Protein AF-A0A2V5UEY1-F1 (afdb_monomer_lite)

Foldseek 3Di:
DCLVVLPLVVQLVVLVVQLVVCVVVVQDPVLVVLSVVLNVCSVVVVSVVNVVSVVVSVVSVQVRCVVVVPLQVNLVVVLLVVLVVLLVLLVVCLVPPDQVSQLVLLCLVVLVVNLVSLVVHDPVVCPPPLSVLSSVLSVVSSVLSNDPVPDGRDSVSSVVSNVSSVVSVVVVVPDDDDD

Sequence (179 aa):
IAVEAKDGQQVKNIGSDIIKLAKALGVSEKLLGRGSSINEFAENNEWDTLQEELEATQNEVKASMQSHADQDLVILVTLGGWIRGTQVVTSAIVQNYNEQSAKVLRQPALVHFMQSKINEISPELRNEPLVKDLSNELGKIEKLVSSPPGKTPDIEEVRKVNEAVGKMMQEIENKEAPK

Structure (mmCIF, N/CA/C/O backbone):
data_AF-A0A2V5UEY1-F1
#
_entry.id   AF-A0A2V5UEY1-F1
#
loop_
_atom_site.group_PDB
_atom_site.id
_atom_site.type_symbol
_atom_site.label_atom_id
_atom_site.label_alt_id
_atom_site.label_comp_id
_atom_site.label_asym_id
_atom_site.label_entity_id
_atom_site.label_seq_id
_atom_site.pdbx_PDB_ins_code
_atom_site.Cartn_x
_atom_site.Cartn_y
_atom_site.Cartn_z
_atom_site.occupancy
_atom_site.B_iso_or_equiv
_atom_site.auth_seq_id
_atom_site.auth_comp_id
_atom_site.auth_asym_id
_atom_site.auth_atom_id
_atom_site.pdbx_PDB_model_num
ATOM 1 N N . ILE A 1 1 ? -5.846 5.224 -10.261 1.00 78.19 1 ILE A N 1
ATOM 2 C CA . ILE A 1 1 ? -6.034 4.228 -11.352 1.00 78.19 1 ILE A CA 1
ATOM 3 C C . ILE A 1 1 ? -7.429 4.327 -11.941 1.00 78.19 1 ILE A C 1
ATOM 5 O O . ILE A 1 1 ? -7.518 4.738 -13.079 1.00 78.19 1 ILE A O 1
ATOM 9 N N . ALA A 1 2 ? -8.498 4.001 -11.202 1.00 84.50 2 ALA A N 1
ATOM 10 C CA . ALA A 1 2 ? -9.860 4.095 -11.743 1.00 84.50 2 ALA A CA 1
ATOM 11 C C . ALA A 1 2 ? -10.223 5.529 -12.180 1.00 84.50 2 ALA A C 1
ATOM 13 O O . ALA A 1 2 ? -10.771 5.709 -13.257 1.00 84.50 2 ALA A O 1
ATOM 14 N N . VAL A 1 3 ? -9.815 6.538 -11.399 1.00 86.31 3 VAL A N 1
ATOM 15 C CA . VAL A 1 3 ? -9.968 7.966 -11.744 1.00 86.31 3 VAL A CA 1
ATOM 16 C C . VAL A 1 3 ? -9.195 8.333 -13.015 1.00 86.31 3 VAL A C 1
ATOM 18 O O . VAL A 1 3 ? -9.787 8.822 -13.966 1.00 86.31 3 VAL A O 1
ATOM 21 N N . GLU A 1 4 ? -7.901 8.003 -13.077 1.00 86.00 4 GLU A N 1
ATOM 22 C CA . GLU A 1 4 ? -7.053 8.196 -14.273 1.00 86.00 4 GLU A CA 1
ATOM 23 C C . GLU A 1 4 ? -7.607 7.491 -15.522 1.00 86.00 4 GLU A C 1
ATOM 25 O O . GLU A 1 4 ? -7.551 8.015 -16.630 1.00 86.00 4 GLU A O 1
ATOM 30 N N . ALA A 1 5 ? -8.171 6.294 -15.340 1.00 87.81 5 ALA A N 1
ATOM 31 C CA . ALA A 1 5 ? -8.808 5.514 -16.396 1.00 87.81 5 ALA A CA 1
ATOM 32 C C . ALA A 1 5 ? -10.236 5.986 -16.719 1.00 87.81 5 ALA A C 1
ATOM 34 O O . ALA A 1 5 ? -10.844 5.458 -17.649 1.00 87.81 5 ALA A O 1
ATOM 35 N N . LYS A 1 6 ? -10.773 6.954 -15.961 1.00 89.06 6 LYS A N 1
ATOM 36 C CA . LYS A 1 6 ? -12.158 7.444 -16.040 1.00 89.06 6 LYS A CA 1
ATOM 37 C C . LYS A 1 6 ? -13.197 6.319 -15.964 1.00 89.06 6 LYS A C 1
ATOM 39 O O . LYS A 1 6 ? -14.235 6.351 -16.621 1.00 89.06 6 LYS A O 1
ATOM 44 N N . ASP A 1 7 ? -12.910 5.309 -15.147 1.00 91.25 7 ASP A N 1
ATOM 45 C CA . ASP A 1 7 ? -13.789 4.167 -14.907 1.00 91.25 7 ASP A CA 1
ATOM 46 C C . ASP A 1 7 ? -14.747 4.479 -13.750 1.00 91.25 7 ASP A C 1
ATOM 48 O O . ASP A 1 7 ? -14.466 4.204 -12.580 1.00 91.25 7 ASP A O 1
ATOM 52 N N . GLY A 1 8 ? -15.892 5.079 -14.085 1.00 88.81 8 GLY A N 1
ATOM 53 C CA . GLY A 1 8 ? -16.884 5.504 -13.097 1.00 88.81 8 GLY A CA 1
ATOM 54 C C . GLY A 1 8 ? -17.430 4.355 -12.244 1.00 88.81 8 GLY A C 1
ATOM 55 O O . GLY A 1 8 ? -17.646 4.534 -11.046 1.00 88.81 8 GLY A O 1
ATOM 56 N N . GLN A 1 9 ? -17.602 3.155 -12.809 1.00 88.81 9 GLN A N 1
ATOM 57 C CA . GLN A 1 9 ? -18.117 2.016 -12.045 1.00 88.81 9 GLN A CA 1
ATOM 58 C C . GLN A 1 9 ? -17.097 1.540 -11.008 1.00 88.81 9 GLN A C 1
ATOM 60 O O . GLN A 1 9 ? -17.462 1.290 -9.857 1.00 88.81 9 GLN A O 1
ATOM 65 N N . GLN A 1 10 ? -15.819 1.461 -11.383 1.00 89.81 10 GLN A N 1
ATOM 66 C CA . GLN A 1 10 ? -14.767 1.106 -10.434 1.00 89.81 10 GLN A CA 1
ATOM 67 C C . GLN A 1 10 ? -14.573 2.175 -9.361 1.00 89.81 10 GLN A C 1
ATOM 69 O O . GLN A 1 10 ? -14.351 1.825 -8.203 1.00 89.81 10 GLN A O 1
ATOM 74 N N . VAL A 1 11 ? -14.711 3.461 -9.698 1.00 89.19 11 VAL A N 1
ATOM 75 C CA . VAL A 1 11 ? -14.666 4.527 -8.689 1.00 89.19 11 VAL A CA 1
ATOM 76 C C . VAL A 1 11 ? -15.806 4.385 -7.678 1.00 89.19 11 VAL A C 1
ATOM 78 O O . VAL A 1 11 ? -15.546 4.460 -6.480 1.00 89.19 11 VAL A O 1
ATOM 81 N N . LYS A 1 12 ? -17.035 4.082 -8.115 1.00 86.12 12 LYS A N 1
ATOM 82 C CA . LYS A 1 12 ? -18.167 3.851 -7.196 1.00 86.12 12 LYS A CA 1
ATOM 83 C C . LYS A 1 12 ? -17.970 2.652 -6.274 1.00 86.12 12 LYS A C 1
ATOM 85 O O . LYS A 1 12 ? -18.327 2.696 -5.091 1.00 86.12 12 LYS A O 1
ATOM 90 N N . ASN A 1 13 ? -17.408 1.571 -6.814 1.00 88.31 13 ASN A N 1
ATOM 91 C CA . ASN A 1 13 ? -17.074 0.386 -6.028 1.00 88.31 13 ASN A CA 1
ATOM 92 C C . ASN A 1 13 ? -16.072 0.762 -4.919 1.00 88.31 13 ASN A C 1
ATOM 94 O O . ASN A 1 13 ? -16.309 0.465 -3.750 1.00 88.31 13 ASN A O 1
ATOM 98 N N . ILE A 1 14 ? -15.025 1.521 -5.269 1.00 85.81 14 ILE A N 1
ATOM 99 C CA . ILE A 1 14 ? -14.020 2.022 -4.320 1.00 85.81 14 ILE A CA 1
ATOM 100 C C . ILE A 1 14 ? -14.640 2.981 -3.294 1.00 85.81 14 ILE A C 1
ATOM 102 O O . ILE A 1 14 ? -14.372 2.838 -2.105 1.00 85.81 14 ILE A O 1
ATOM 106 N N . GLY A 1 15 ? -15.489 3.925 -3.713 1.00 84.31 15 GLY A N 1
ATOM 107 C CA . GLY A 1 15 ? -16.179 4.850 -2.806 1.00 84.31 15 GLY A CA 1
ATOM 108 C C . GLY A 1 15 ? -17.020 4.112 -1.761 1.00 84.31 15 GLY A C 1
ATOM 109 O O . GLY A 1 15 ? -16.977 4.424 -0.569 1.00 84.31 15 GLY A O 1
ATOM 110 N N . SER A 1 16 ? -17.705 3.047 -2.180 1.00 85.62 16 SER A N 1
ATOM 111 C CA . SER A 1 16 ? -18.459 2.173 -1.276 1.00 85.62 16 SER A CA 1
ATOM 112 C C . SER A 1 16 ? -17.560 1.434 -0.280 1.00 85.62 16 SER A C 1
ATOM 114 O O . SER A 1 16 ? -17.922 1.292 0.890 1.00 85.62 16 SER A O 1
ATOM 116 N N . ASP A 1 17 ? -16.386 0.977 -0.712 1.00 85.94 17 ASP A N 1
ATOM 117 C CA . ASP A 1 17 ? -15.429 0.303 0.167 1.00 85.94 17 ASP A CA 1
ATOM 118 C C . ASP A 1 17 ? -14.760 1.274 1.148 1.00 85.94 17 ASP A C 1
ATOM 120 O O . ASP A 1 17 ? -14.610 0.930 2.321 1.00 85.94 17 ASP A O 1
ATOM 124 N N . ILE A 1 18 ? -14.473 2.515 0.734 1.00 82.31 18 ILE A N 1
ATOM 125 C CA . ILE A 1 18 ? -14.019 3.592 1.630 1.00 82.31 18 ILE A CA 1
ATOM 126 C C . ILE A 1 18 ? -15.030 3.795 2.762 1.00 82.31 18 ILE A C 1
ATOM 128 O O . ILE A 1 18 ? -14.638 3.831 3.926 1.00 82.31 18 ILE A O 1
ATOM 132 N N . ILE A 1 19 ? -16.331 3.858 2.454 1.00 81.44 19 ILE A N 1
ATOM 133 C CA . ILE A 1 19 ? -17.389 4.001 3.468 1.00 81.44 19 ILE A CA 1
ATOM 134 C C . ILE A 1 19 ? -17.394 2.815 4.442 1.00 81.44 19 ILE A C 1
ATOM 136 O O . ILE A 1 19 ? -17.511 3.014 5.653 1.00 81.44 19 ILE A O 1
ATOM 140 N N . LYS A 1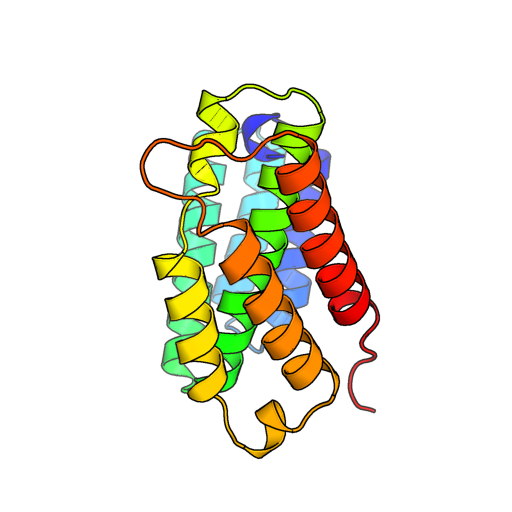 20 ? -17.285 1.576 3.944 1.00 83.50 20 LYS A N 1
ATOM 141 C CA . LYS A 1 20 ? -17.263 0.375 4.799 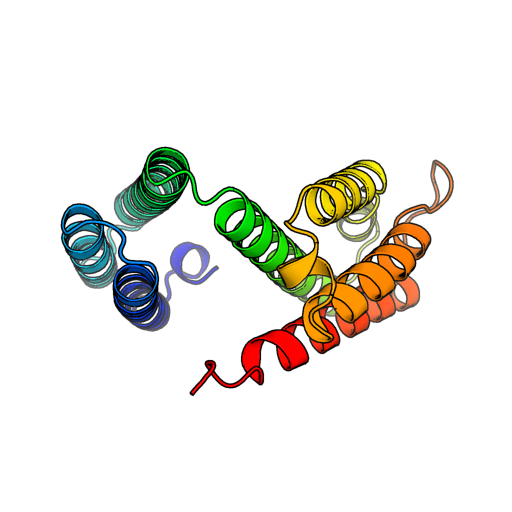1.00 83.50 20 LYS A CA 1
ATOM 142 C C . LYS A 1 20 ? -16.049 0.370 5.728 1.00 83.50 20 LYS A C 1
ATOM 144 O O . LYS A 1 20 ? -16.205 0.140 6.926 1.00 83.50 20 LYS A O 1
ATOM 149 N N . LEU A 1 21 ? -14.864 0.651 5.188 1.00 81.56 21 LEU A N 1
ATOM 150 C CA . LEU A 1 21 ? -13.613 0.679 5.946 1.00 81.56 21 LEU A CA 1
ATOM 151 C C . LEU A 1 21 ? -13.597 1.829 6.957 1.00 81.56 21 LEU A C 1
ATOM 153 O O . LEU A 1 21 ? -13.217 1.620 8.104 1.00 81.56 21 LEU A O 1
ATOM 157 N N . ALA A 1 22 ? -14.088 3.012 6.580 1.00 77.56 22 ALA A N 1
ATOM 158 C CA . ALA A 1 22 ? -14.217 4.150 7.485 1.00 77.56 22 ALA A CA 1
ATOM 159 C C . ALA A 1 22 ? -15.083 3.809 8.711 1.00 77.56 22 ALA A C 1
ATOM 161 O O . ALA A 1 22 ? -14.700 4.092 9.845 1.00 77.56 22 ALA A O 1
ATOM 162 N N . LYS A 1 23 ? -16.214 3.120 8.505 1.00 77.94 23 LYS A N 1
ATOM 163 C CA . LYS A 1 23 ? -17.060 2.645 9.613 1.00 77.94 23 LYS A CA 1
ATOM 164 C C . LYS A 1 23 ? -16.333 1.644 10.508 1.00 77.94 23 LYS A C 1
ATOM 166 O O . LYS A 1 23 ? -16.422 1.757 11.726 1.00 77.94 23 LYS A O 1
ATOM 171 N N . ALA A 1 24 ? -15.618 0.686 9.918 1.00 78.12 24 ALA A N 1
ATOM 172 C CA . ALA A 1 24 ? -14.878 -0.330 10.667 1.00 78.12 24 ALA A CA 1
ATOM 173 C C . ALA A 1 24 ? -13.744 0.269 11.516 1.00 78.12 24 ALA A C 1
ATOM 175 O O . ALA A 1 24 ? -13.480 -0.209 12.613 1.00 78.12 24 ALA A O 1
ATOM 176 N N . LEU A 1 25 ? -13.111 1.339 11.029 1.00 72.31 25 LEU A N 1
ATOM 177 C CA . LEU A 1 25 ? -12.052 2.067 11.731 1.00 72.31 25 LEU A CA 1
ATOM 178 C C . LEU A 1 25 ? -12.587 3.098 12.742 1.00 72.31 25 LEU A C 1
ATOM 180 O O . LEU A 1 25 ? -11.799 3.805 13.361 1.00 72.31 25 LEU A O 1
ATOM 184 N N . GLY A 1 26 ? -13.911 3.220 12.895 1.00 71.56 26 GLY A N 1
ATOM 185 C CA . GLY A 1 26 ? -14.532 4.171 13.821 1.00 71.56 26 GLY A CA 1
ATOM 186 C C . GLY A 1 26 ? -14.295 5.644 13.469 1.00 71.56 26 GLY A C 1
ATOM 187 O O . GLY A 1 26 ? -14.466 6.511 14.323 1.00 71.56 26 GLY A O 1
ATOM 188 N N . VAL A 1 27 ? -13.893 5.950 12.232 1.00 69.69 27 VAL A N 1
ATOM 189 C CA . VAL A 1 27 ? -13.595 7.323 11.806 1.00 69.69 27 VAL A CA 1
ATOM 190 C C . VAL A 1 27 ? -14.880 8.084 11.419 1.00 69.69 27 VAL A C 1
ATOM 192 O O . VAL A 1 27 ? -15.861 7.501 10.964 1.00 69.69 27 VAL A O 1
ATOM 195 N N . SER A 1 28 ? -14.880 9.399 11.682 1.00 67.31 28 SER A N 1
ATOM 196 C CA . SER A 1 28 ? -16.067 10.266 11.877 1.00 67.31 28 SER A CA 1
ATOM 197 C C . SER A 1 28 ? -17.134 10.299 10.759 1.00 67.31 28 SER A C 1
ATOM 199 O O . SER A 1 28 ? -16.847 10.024 9.597 1.00 67.31 28 SER A O 1
ATOM 201 N N . GLU A 1 29 ? -18.355 10.774 11.077 1.00 68.06 29 GLU A N 1
ATOM 202 C CA . GLU A 1 29 ? -19.441 11.037 10.100 1.00 68.06 29 GLU A CA 1
ATOM 203 C C . GLU A 1 29 ? -19.002 11.887 8.899 1.00 68.06 29 GLU A C 1
ATOM 205 O O . GLU A 1 29 ? -19.519 11.709 7.795 1.00 68.06 29 GLU A O 1
ATOM 210 N N . LYS A 1 30 ? -18.014 12.776 9.080 1.00 67.44 30 LYS A N 1
ATOM 211 C CA . LYS A 1 30 ? -17.473 13.592 7.987 1.00 67.44 30 LYS A CA 1
ATOM 212 C C . LYS A 1 30 ? -16.932 12.730 6.845 1.00 67.44 30 LYS A C 1
ATOM 214 O O . LYS A 1 30 ? -17.099 13.105 5.692 1.00 67.44 30 LYS A O 1
ATOM 219 N N . LEU A 1 31 ? -16.360 11.560 7.135 1.00 71.06 31 LEU A N 1
ATOM 220 C CA . LEU A 1 31 ? -15.856 10.632 6.114 1.00 71.06 31 LEU A CA 1
ATOM 221 C C . LEU A 1 31 ? -16.973 9.912 5.349 1.00 71.06 31 LEU A C 1
ATOM 223 O O . LEU A 1 31 ? -16.797 9.591 4.175 1.00 71.06 31 LEU A O 1
ATOM 227 N N . LEU A 1 32 ? -18.139 9.712 5.971 1.00 70.94 32 LEU A N 1
ATOM 228 C CA . LEU A 1 32 ? -19.309 9.129 5.304 1.00 70.94 32 LEU A CA 1
ATOM 229 C C . LEU A 1 32 ? -19.882 10.074 4.239 1.00 70.94 32 LEU A C 1
ATOM 231 O O . LEU A 1 32 ? -20.272 9.621 3.160 1.00 70.94 32 LEU A O 1
ATOM 235 N N . GLY A 1 33 ? -19.893 11.381 4.526 1.00 76.50 33 GLY A N 1
ATOM 236 C CA . GLY A 1 33 ? -20.299 12.411 3.567 1.00 76.50 33 GLY A CA 1
ATOM 237 C C . GLY A 1 33 ? -19.387 12.442 2.339 1.00 76.50 33 GLY A C 1
ATOM 238 O O . GLY A 1 33 ? -19.872 12.378 1.213 1.00 76.50 33 GLY A O 1
ATOM 239 N N . ARG A 1 34 ? -18.067 12.412 2.556 1.00 78.81 34 ARG A N 1
ATOM 240 C CA . ARG A 1 34 ? -17.063 12.425 1.476 1.00 78.81 34 ARG A CA 1
ATOM 241 C C . ARG A 1 34 ? -17.148 11.212 0.548 1.00 78.81 34 ARG A C 1
ATOM 243 O O . ARG A 1 34 ? -17.098 11.354 -0.669 1.00 78.81 34 ARG A O 1
ATOM 250 N N . GLY A 1 35 ? -17.364 10.017 1.107 1.00 79.25 35 GLY A N 1
ATOM 251 C CA . GLY A 1 35 ? -17.581 8.799 0.315 1.00 79.25 35 GLY A CA 1
ATOM 252 C C . GLY A 1 35 ? -18.788 8.888 -0.627 1.00 79.25 35 GLY A C 1
ATOM 253 O O . GLY A 1 35 ? -18.762 8.329 -1.721 1.00 79.25 35 GLY A O 1
ATOM 254 N N . SER A 1 36 ? -19.828 9.625 -0.226 1.00 79.75 36 SER A N 1
ATOM 255 C CA . SER A 1 36 ? -21.007 9.866 -1.067 1.00 79.75 36 SER A CA 1
ATOM 256 C C . SER A 1 36 ? -20.691 10.846 -2.201 1.00 79.75 36 SER A C 1
ATOM 258 O O . SER A 1 36 ? -21.054 10.580 -3.345 1.00 79.75 36 SER A O 1
ATOM 260 N N . SER A 1 37 ? -19.936 11.911 -1.914 1.00 86.25 37 SER A N 1
ATOM 261 C CA . SER A 1 37 ? -19.483 12.882 -2.919 1.00 86.25 37 SER A CA 1
ATOM 262 C C . SER A 1 37 ? -18.561 12.261 -3.975 1.00 86.25 37 SER A C 1
ATOM 264 O O . SER A 1 37 ? -18.693 12.571 -5.152 1.00 86.25 37 SER A O 1
ATOM 266 N N . ILE A 1 38 ? -17.702 11.302 -3.605 1.00 87.56 38 ILE A N 1
ATOM 267 C CA . ILE A 1 38 ? -16.885 10.545 -4.576 1.00 87.56 38 ILE A CA 1
ATOM 268 C C . ILE A 1 38 ? -17.766 9.817 -5.605 1.00 87.56 38 ILE A C 1
ATOM 270 O O . ILE A 1 38 ? -17.456 9.820 -6.798 1.00 87.56 38 ILE A O 1
ATOM 274 N N . ASN A 1 39 ? -18.863 9.197 -5.159 1.00 85.38 39 ASN A N 1
ATOM 275 C CA . ASN A 1 39 ? -19.784 8.499 -6.056 1.00 85.38 39 ASN A CA 1
ATOM 276 C C . ASN A 1 39 ? -20.526 9.478 -6.975 1.00 85.38 39 ASN A C 1
ATOM 278 O O . ASN A 1 39 ? -20.670 9.192 -8.161 1.00 85.38 39 ASN A O 1
ATOM 282 N N . GLU A 1 40 ? -20.961 10.620 -6.443 1.00 88.94 40 GLU A N 1
ATOM 283 C CA . GLU A 1 40 ? -21.653 11.674 -7.194 1.00 88.94 40 GLU A CA 1
ATOM 284 C C . GLU A 1 40 ? -20.751 12.285 -8.277 1.00 88.94 40 GLU A C 1
ATOM 286 O O . GLU A 1 40 ? -21.124 12.326 -9.450 1.00 88.94 40 GLU A O 1
ATOM 291 N N . PHE A 1 41 ? -19.513 12.651 -7.935 1.00 91.56 41 PHE A N 1
ATOM 292 C CA . PHE A 1 41 ? -18.560 13.180 -8.914 1.00 91.56 41 PHE A CA 1
ATOM 293 C C . PHE A 1 41 ? -18.212 12.147 -9.998 1.00 91.56 41 PHE A C 1
ATOM 295 O O . PHE A 1 41 ? -18.044 12.503 -11.167 1.00 91.56 41 PHE A O 1
ATOM 302 N N . ALA A 1 42 ? -18.169 10.853 -9.653 1.00 89.38 42 ALA A N 1
ATOM 303 C CA . ALA A 1 42 ? -18.004 9.781 -10.637 1.00 89.38 42 ALA A CA 1
ATOM 304 C C . ALA A 1 42 ? -19.209 9.660 -11.587 1.00 89.38 42 ALA A C 1
ATOM 306 O O . ALA A 1 42 ? -19.026 9.354 -12.764 1.00 89.38 42 ALA A O 1
ATOM 307 N N . GLU A 1 43 ? -20.434 9.885 -11.097 1.00 89.00 43 GLU A N 1
ATOM 308 C CA . GLU A 1 43 ? -21.662 9.886 -11.910 1.00 89.00 43 GLU A CA 1
ATOM 309 C C . GLU A 1 43 ? -21.691 11.033 -12.910 1.00 89.00 43 GLU A C 1
ATOM 311 O O . GLU A 1 43 ? -22.083 10.844 -14.064 1.00 89.00 43 GLU A O 1
ATOM 316 N N . ASN A 1 44 ? -21.218 12.197 -12.478 1.00 92.75 44 ASN A N 1
ATOM 317 C CA . ASN A 1 44 ? -21.240 13.418 -13.270 1.00 92.75 44 ASN A CA 1
ATOM 318 C C . ASN A 1 44 ? -20.010 13.584 -14.178 1.00 92.75 44 ASN A C 1
ATOM 320 O O . ASN A 1 44 ? -19.960 14.526 -14.965 1.00 92.75 44 ASN A O 1
ATOM 324 N N . ASN A 1 45 ? -19.046 12.654 -14.138 1.00 90.94 45 ASN A N 1
ATOM 325 C CA . ASN A 1 45 ? -17.758 12.745 -14.842 1.00 90.94 45 ASN A CA 1
ATOM 326 C C . ASN A 1 45 ? -16.901 13.956 -14.408 1.00 90.94 45 ASN A C 1
ATOM 328 O O . ASN A 1 45 ? -16.126 14.494 -15.203 1.00 90.94 45 ASN A O 1
ATOM 332 N N . GLU A 1 46 ? -17.022 14.377 -13.149 1.00 92.94 46 GLU A N 1
ATOM 333 C CA . GLU A 1 46 ? -16.311 15.517 -12.554 1.00 92.94 46 GLU A CA 1
ATOM 334 C C . GLU A 1 46 ? -14.939 15.078 -12.017 1.00 92.94 46 GLU A C 1
ATOM 336 O O . GLU A 1 46 ? -14.679 15.078 -10.817 1.00 92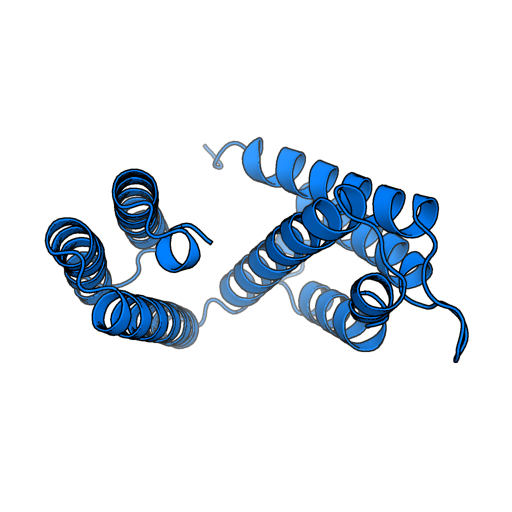.94 46 GLU A O 1
ATOM 341 N N . TRP A 1 47 ? -14.056 14.637 -12.918 1.00 91.62 47 TRP A N 1
ATOM 342 C CA . TRP A 1 47 ? -12.817 13.929 -12.559 1.00 91.62 47 TRP A CA 1
ATOM 343 C C . TRP A 1 47 ? -11.820 14.751 -11.735 1.00 91.62 47 TRP A C 1
ATOM 345 O O . TRP A 1 47 ? -11.221 14.204 -10.811 1.00 91.62 47 TRP A O 1
ATOM 355 N N . ASP A 1 48 ? -11.664 16.040 -12.041 1.00 91.88 48 ASP A N 1
ATOM 356 C CA . ASP A 1 48 ? -10.733 16.915 -11.317 1.00 91.88 48 ASP A CA 1
ATOM 357 C C . ASP A 1 48 ? -11.212 17.116 -9.868 1.00 91.88 48 ASP A C 1
ATOM 359 O O . ASP A 1 48 ? -10.463 16.907 -8.916 1.00 91.88 48 ASP A O 1
ATOM 363 N N . THR A 1 49 ? -12.504 17.403 -9.689 1.00 91.94 49 THR A N 1
ATOM 364 C CA . THR A 1 49 ? -13.143 17.537 -8.371 1.00 91.94 49 THR A CA 1
ATOM 365 C C . THR A 1 49 ? -13.123 16.224 -7.592 1.00 91.94 49 THR A C 1
ATOM 367 O O . THR A 1 49 ? -12.896 16.208 -6.385 1.00 91.94 49 THR A O 1
ATOM 370 N N . LEU A 1 50 ? -13.304 15.097 -8.279 1.00 90.62 50 LEU A N 1
ATOM 371 C CA . LEU A 1 50 ? -13.205 13.772 -7.679 1.00 90.62 50 LEU A CA 1
ATOM 372 C C . LEU A 1 50 ? -11.802 13.514 -7.121 1.00 90.62 50 LEU A C 1
ATOM 374 O O . LEU A 1 50 ? -11.666 12.989 -6.015 1.00 90.62 50 LEU A O 1
ATOM 378 N N . GLN A 1 51 ? -10.760 13.895 -7.862 1.00 87.88 51 GLN A N 1
ATOM 379 C CA . GLN A 1 51 ? -9.384 13.776 -7.393 1.00 87.88 51 GLN A CA 1
ATOM 380 C C . GLN A 1 51 ? -9.145 14.620 -6.133 1.00 87.88 51 GLN A C 1
ATOM 382 O O . GLN A 1 51 ? -8.615 14.095 -5.152 1.00 87.88 51 GLN A O 1
ATOM 387 N N . GLU A 1 52 ? -9.592 15.877 -6.124 1.00 90.94 52 GLU A N 1
ATOM 388 C CA . GLU A 1 52 ? -9.514 16.744 -4.940 1.00 90.94 52 GLU A CA 1
ATOM 389 C C . GLU A 1 52 ? -10.251 16.132 -3.736 1.00 90.94 52 GLU A C 1
ATOM 391 O O . GLU A 1 52 ? -9.737 16.130 -2.613 1.00 90.94 52 GLU A O 1
ATOM 396 N N . GLU A 1 53 ? -11.428 15.542 -3.959 1.00 90.44 53 GLU A N 1
ATOM 397 C CA . GLU A 1 53 ? -12.222 14.919 -2.898 1.00 90.44 53 GLU A CA 1
ATOM 398 C C . GLU A 1 53 ? -11.556 13.655 -2.330 1.00 90.44 53 GLU A C 1
ATOM 400 O O . GLU A 1 53 ? -11.617 13.403 -1.121 1.00 90.44 53 GLU A O 1
ATOM 405 N N . LEU A 1 54 ? -10.860 12.871 -3.161 1.00 88.62 54 LEU A N 1
ATOM 406 C CA . LEU A 1 54 ? -10.059 11.732 -2.701 1.00 88.62 54 LEU A CA 1
ATOM 407 C C . LEU A 1 54 ? -8.869 12.175 -1.845 1.00 88.62 54 LEU A C 1
ATOM 409 O O . LEU A 1 54 ? -8.613 11.570 -0.800 1.00 88.62 54 LEU A O 1
ATOM 413 N N . GLU A 1 55 ? -8.164 13.233 -2.244 1.00 88.25 55 GLU A N 1
ATOM 414 C CA . GLU A 1 55 ? -7.064 13.799 -1.455 1.00 88.25 55 GLU A CA 1
ATOM 415 C C . GLU A 1 55 ? -7.570 14.345 -0.113 1.00 88.25 55 GLU A C 1
ATOM 417 O O . GLU A 1 55 ? -6.988 14.076 0.945 1.00 88.25 55 GLU A O 1
ATOM 422 N N . ALA A 1 56 ? -8.700 15.056 -0.124 1.00 88.62 56 ALA A N 1
ATOM 423 C CA . ALA A 1 56 ? -9.345 15.546 1.087 1.00 88.62 56 ALA A CA 1
ATOM 424 C C . ALA A 1 56 ? -9.788 14.393 2.005 1.00 88.62 56 ALA A C 1
ATOM 426 O O . ALA A 1 56 ? -9.578 14.451 3.220 1.00 88.62 56 ALA A O 1
ATOM 427 N N . THR A 1 57 ? -10.330 13.317 1.431 1.00 85.81 57 THR A N 1
ATOM 428 C CA . THR A 1 57 ? -10.691 12.090 2.154 1.00 85.81 57 THR A CA 1
ATOM 429 C C . THR A 1 57 ? -9.467 11.453 2.808 1.00 85.81 57 THR A C 1
ATOM 431 O O . THR A 1 57 ? -9.500 11.145 3.999 1.00 85.81 57 THR A O 1
ATOM 434 N N . GLN A 1 58 ? -8.360 11.302 2.075 1.00 83.56 58 GLN A N 1
ATOM 435 C CA . GLN A 1 58 ? -7.113 10.749 2.610 1.00 83.56 58 GLN A CA 1
ATOM 436 C C . GLN A 1 58 ? -6.587 11.573 3.795 1.00 83.56 58 GLN A C 1
ATOM 438 O O . GLN A 1 58 ? -6.188 11.010 4.820 1.00 83.56 58 GLN A O 1
ATOM 443 N N . ASN A 1 59 ? -6.597 12.901 3.668 1.00 84.69 59 ASN A N 1
ATOM 444 C CA . ASN A 1 59 ? -6.142 13.805 4.720 1.00 84.69 59 ASN A CA 1
ATOM 445 C C . ASN A 1 59 ? -7.028 13.726 5.971 1.00 84.69 59 ASN A C 1
ATOM 447 O O . ASN A 1 59 ? -6.499 13.686 7.083 1.00 84.69 59 ASN A O 1
ATOM 451 N N . GLU A 1 60 ? -8.350 13.637 5.805 1.00 83.62 60 GLU A N 1
ATOM 452 C CA . GLU A 1 60 ? -9.294 13.484 6.917 1.00 83.62 60 GLU A CA 1
ATOM 453 C C . GLU A 1 60 ? -9.102 12.142 7.640 1.00 83.62 60 GLU A C 1
ATOM 455 O O . GLU A 1 60 ? -9.050 12.123 8.870 1.00 83.62 60 GLU A O 1
ATOM 460 N N . VAL A 1 61 ? -8.920 11.030 6.909 1.00 80.00 61 VAL A N 1
ATOM 461 C CA . VAL A 1 61 ? -8.602 9.722 7.517 1.00 80.00 61 VAL A CA 1
ATOM 462 C C . VAL A 1 61 ? -7.331 9.832 8.355 1.00 80.00 61 VAL A C 1
ATOM 464 O O . VAL A 1 61 ? -7.335 9.471 9.531 1.00 80.00 61 VAL A O 1
ATOM 467 N N . LYS A 1 62 ? -6.254 10.386 7.786 1.00 78.62 62 LYS A N 1
ATOM 468 C CA . LYS A 1 62 ? -4.972 10.535 8.485 1.00 78.62 62 LYS A CA 1
ATOM 469 C C . LYS A 1 62 ? -5.105 11.387 9.750 1.00 78.62 62 LYS A C 1
ATOM 471 O O . LYS A 1 62 ? -4.606 10.988 10.801 1.00 78.62 62 LYS A O 1
ATOM 476 N N . ALA A 1 63 ? -5.782 12.531 9.662 1.00 80.56 63 ALA A N 1
ATOM 477 C CA . ALA A 1 63 ? -6.004 13.419 10.800 1.00 80.56 63 ALA A CA 1
ATOM 478 C C . ALA A 1 63 ? -6.858 12.745 11.884 1.00 80.56 63 ALA A C 1
ATOM 480 O O . ALA A 1 63 ? -6.523 12.811 13.068 1.00 80.56 63 ALA A O 1
ATOM 481 N N . SER A 1 64 ? -7.921 12.041 11.481 1.00 78.12 64 SER A N 1
ATOM 482 C CA . SER A 1 64 ? -8.791 11.315 12.401 1.00 78.12 64 SER A CA 1
ATOM 483 C C . SER A 1 64 ? -8.009 10.236 13.147 1.00 78.12 64 SER A C 1
ATOM 485 O O . SER A 1 64 ? -8.007 10.241 14.376 1.00 78.12 64 SER A O 1
ATOM 487 N N . MET A 1 65 ? -7.246 9.395 12.448 1.00 75.38 65 MET A N 1
ATOM 488 C CA . MET A 1 65 ? -6.435 8.354 13.086 1.00 75.38 65 MET A CA 1
ATOM 489 C C . MET A 1 65 ? -5.388 8.927 14.052 1.00 75.38 65 MET A C 1
ATOM 491 O O . MET A 1 65 ? -5.230 8.421 15.159 1.00 75.38 65 MET A O 1
ATOM 495 N N . GLN A 1 66 ? -4.715 10.022 13.676 1.00 75.19 66 GLN A N 1
ATOM 496 C CA . GLN A 1 66 ? -3.758 10.702 14.557 1.00 75.19 66 GLN A CA 1
ATOM 497 C C . GLN A 1 66 ? -4.427 11.271 15.816 1.00 75.19 66 GLN A C 1
ATOM 499 O O . GLN A 1 66 ? -3.862 11.180 16.903 1.00 75.19 66 GLN A O 1
ATOM 504 N N . SER A 1 67 ? -5.634 11.830 15.688 1.00 73.19 67 SER A N 1
ATOM 505 C CA . SER A 1 67 ? -6.381 12.393 16.821 1.00 73.19 67 SER A CA 1
ATOM 506 C C . SER A 1 67 ? -6.895 11.338 17.808 1.00 73.19 67 SER A C 1
ATOM 508 O O . SER A 1 67 ? -7.017 11.634 18.993 1.00 73.19 67 SER A O 1
ATOM 510 N N . HIS A 1 68 ? -7.140 10.107 17.343 1.00 66.12 68 HIS A N 1
ATOM 511 C CA . HIS A 1 68 ? -7.548 8.980 18.191 1.00 66.12 68 HIS A CA 1
ATOM 512 C C . HIS A 1 68 ? -6.362 8.302 18.900 1.00 66.12 68 HIS A C 1
ATOM 514 O O . HIS A 1 68 ? -6.573 7.375 19.676 1.00 66.12 68 HIS A O 1
ATOM 520 N N . ALA A 1 69 ? -5.131 8.778 18.667 1.00 61.97 69 ALA A N 1
ATOM 521 C CA . ALA A 1 69 ? -3.894 8.305 19.292 1.00 61.97 69 ALA A CA 1
ATOM 522 C C . ALA A 1 69 ? -3.583 6.805 19.106 1.00 61.97 69 ALA A C 1
ATOM 524 O O . ALA A 1 69 ? -2.723 6.270 19.806 1.00 61.97 69 ALA A O 1
ATOM 525 N N . ASP A 1 70 ? -4.208 6.131 18.136 1.00 77.31 70 ASP A N 1
ATOM 526 C CA . ASP A 1 70 ? -3.880 4.743 17.802 1.00 77.31 70 ASP A CA 1
ATOM 527 C C . ASP A 1 70 ? -2.669 4.702 16.858 1.00 77.31 70 ASP A C 1
ATOM 529 O O . ASP A 1 70 ? -2.772 4.602 15.630 1.00 77.31 70 ASP A O 1
ATOM 533 N N . GLN A 1 71 ? -1.489 4.879 17.454 1.00 83.38 71 GLN A N 1
ATOM 534 C CA . GLN A 1 71 ? -0.216 4.886 16.738 1.00 83.38 71 GLN A CA 1
ATOM 535 C C . GLN A 1 71 ? 0.035 3.555 16.016 1.00 83.38 71 GLN A C 1
ATOM 537 O O . GLN A 1 71 ? 0.546 3.561 14.893 1.00 83.38 71 GLN A O 1
ATOM 542 N N . ASP A 1 72 ? -0.364 2.435 16.621 1.00 87.75 72 ASP A N 1
ATOM 543 C CA . ASP A 1 72 ? -0.215 1.107 16.032 1.00 87.75 72 ASP A CA 1
ATOM 544 C C . ASP A 1 72 ? -1.060 0.981 14.762 1.00 87.75 72 ASP A C 1
ATOM 546 O O . ASP A 1 72 ? -0.553 0.571 13.715 1.00 87.75 72 ASP A O 1
ATOM 550 N N . LEU A 1 73 ? -2.322 1.416 14.804 1.00 84.88 73 LEU A N 1
ATOM 551 C CA . LEU A 1 73 ? -3.208 1.413 13.644 1.00 84.88 73 LEU A CA 1
ATOM 552 C C . LEU A 1 73 ? -2.693 2.323 12.522 1.00 84.88 73 LEU A C 1
ATOM 554 O O . LEU A 1 73 ? -2.721 1.933 11.353 1.00 84.88 73 LEU A O 1
ATOM 558 N N . VAL A 1 74 ? -2.178 3.513 12.850 1.00 85.12 74 VAL A N 1
ATOM 559 C CA . VAL A 1 74 ? -1.556 4.411 11.858 1.00 85.12 74 VAL A CA 1
ATOM 560 C C . VAL A 1 74 ? -0.382 3.725 11.163 1.00 85.12 74 VAL A C 1
ATOM 562 O O . VAL A 1 74 ? -0.258 3.808 9.936 1.00 85.12 74 VAL A O 1
ATOM 565 N N . ILE A 1 75 ? 0.468 3.031 11.922 1.00 89.31 75 ILE A N 1
ATOM 566 C CA . ILE A 1 75 ? 1.596 2.283 11.365 1.00 89.31 75 ILE A CA 1
ATOM 567 C C . ILE A 1 75 ? 1.090 1.147 10.468 1.00 89.31 75 ILE A C 1
ATOM 569 O O . ILE A 1 75 ? 1.533 1.043 9.324 1.00 89.31 75 ILE A O 1
ATOM 573 N N . LEU A 1 76 ? 0.137 0.334 10.932 1.00 89.44 76 LEU A N 1
ATOM 574 C CA . LEU A 1 76 ? -0.401 -0.802 10.175 1.00 89.44 76 LEU A CA 1
ATOM 575 C C . LEU A 1 76 ? -1.072 -0.370 8.864 1.00 89.44 76 LEU A C 1
ATOM 577 O O . LEU A 1 76 ? -0.820 -0.975 7.821 1.00 89.44 76 LEU A O 1
ATOM 581 N N . VAL A 1 77 ? -1.858 0.710 8.875 1.00 87.12 77 VAL A N 1
ATOM 582 C CA . VAL A 1 77 ? -2.465 1.271 7.655 1.00 87.12 77 VAL A CA 1
ATOM 583 C C . VAL A 1 77 ? -1.398 1.817 6.706 1.00 87.12 77 VAL A C 1
ATOM 585 O O . VAL A 1 77 ? -1.472 1.585 5.499 1.00 87.12 77 VAL A O 1
ATOM 588 N N . THR A 1 78 ? -0.374 2.496 7.234 1.00 88.50 78 THR A N 1
ATOM 589 C CA . THR A 1 78 ? 0.749 2.999 6.424 1.00 88.50 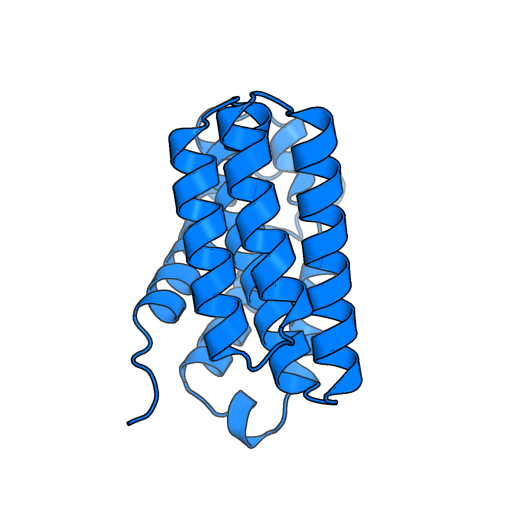78 THR A CA 1
ATOM 590 C C . THR A 1 78 ? 1.494 1.851 5.737 1.00 88.50 78 THR A C 1
ATOM 592 O O . THR A 1 78 ? 1.779 1.928 4.540 1.00 88.50 78 THR A O 1
ATOM 595 N N . LEU A 1 79 ? 1.760 0.765 6.467 1.00 91.44 79 LEU A N 1
ATOM 596 C CA . LEU A 1 79 ? 2.402 -0.437 5.936 1.00 91.44 79 LEU A CA 1
ATOM 597 C C . LEU A 1 79 ? 1.536 -1.112 4.872 1.00 91.44 79 LEU A C 1
ATOM 599 O O . LEU A 1 79 ? 2.035 -1.403 3.788 1.00 91.44 79 LEU A O 1
ATOM 603 N N . GLY A 1 80 ? 0.241 -1.303 5.138 1.00 91.19 80 GLY A N 1
ATOM 604 C CA . GLY A 1 80 ? -0.693 -1.878 4.168 1.00 91.19 80 GLY A CA 1
ATOM 605 C C . GLY A 1 80 ? -0.758 -1.065 2.872 1.00 91.19 80 GLY A C 1
ATOM 606 O O . GLY A 1 80 ? -0.661 -1.625 1.778 1.00 91.19 80 GLY A O 1
ATOM 607 N N . GLY A 1 81 ? -0.823 0.266 2.983 1.00 90.44 81 GLY A N 1
ATOM 608 C CA . GLY A 1 81 ? -0.782 1.172 1.835 1.00 90.44 81 GLY A CA 1
ATOM 609 C C . GLY A 1 81 ? 0.512 1.048 1.026 1.00 90.44 81 GLY A C 1
ATOM 610 O O . GLY A 1 81 ? 0.470 0.990 -0.204 1.00 90.44 81 GLY A O 1
ATOM 611 N N . TRP A 1 82 ? 1.660 0.938 1.697 1.00 93.00 82 TRP A N 1
ATOM 612 C CA . TRP A 1 82 ? 2.947 0.742 1.030 1.00 93.00 82 TRP A CA 1
ATOM 613 C C . TRP A 1 82 ? 3.066 -0.627 0.345 1.00 93.00 82 TRP A C 1
ATOM 615 O O . TRP A 1 82 ? 3.529 -0.692 -0.797 1.00 93.00 82 TRP A O 1
ATOM 625 N N . ILE A 1 83 ? 2.614 -1.710 0.989 1.00 93.94 83 ILE A N 1
ATOM 626 C CA . ILE A 1 83 ? 2.621 -3.065 0.412 1.00 93.94 83 ILE A CA 1
ATOM 627 C C . ILE A 1 83 ? 1.765 -3.082 -0.857 1.00 93.94 83 ILE A C 1
ATOM 629 O O . ILE A 1 83 ? 2.239 -3.479 -1.925 1.00 93.94 83 ILE A O 1
ATOM 633 N N . ARG A 1 84 ? 0.526 -2.580 -0.772 1.00 92.50 84 ARG A N 1
ATOM 634 C CA . ARG A 1 84 ? -0.390 -2.535 -1.915 1.00 92.50 84 ARG A CA 1
ATOM 635 C C . ARG A 1 84 ? 0.123 -1.621 -3.027 1.00 92.50 84 ARG A C 1
ATOM 637 O O . ARG A 1 84 ? 0.056 -1.994 -4.197 1.00 92.50 84 ARG A O 1
ATOM 644 N N . GLY A 1 85 ? 0.671 -0.456 -2.682 1.00 92.06 85 GLY A N 1
ATOM 645 C CA . GLY A 1 85 ? 1.285 0.463 -3.642 1.00 92.06 85 GLY A CA 1
ATOM 646 C C . GLY A 1 85 ? 2.453 -0.184 -4.386 1.00 92.06 85 GLY A C 1
ATOM 647 O O . GLY A 1 85 ? 2.498 -0.162 -5.616 1.00 92.06 85 GLY A O 1
ATOM 648 N N . THR A 1 86 ? 3.347 -0.850 -3.653 1.00 93.69 86 THR A N 1
ATOM 649 C CA . THR A 1 86 ? 4.468 -1.603 -4.231 1.00 93.69 86 THR A CA 1
ATOM 650 C C . THR A 1 86 ? 3.979 -2.715 -5.151 1.00 93.69 86 THR A C 1
ATOM 652 O O . THR A 1 86 ? 4.509 -2.866 -6.251 1.00 93.69 86 THR A O 1
ATOM 655 N N . GLN A 1 87 ? 2.943 -3.464 -4.760 1.00 94.69 87 GLN A N 1
ATOM 656 C CA . GLN A 1 87 ? 2.352 -4.515 -5.593 1.00 94.69 87 GLN A CA 1
ATOM 657 C C . GLN A 1 87 ? 1.831 -3.958 -6.917 1.00 94.69 87 GLN A C 1
ATOM 659 O O . GLN A 1 87 ? 2.142 -4.494 -7.975 1.00 94.69 87 GLN A O 1
ATOM 664 N N . VAL A 1 88 ? 1.077 -2.860 -6.876 1.00 92.81 88 VAL A N 1
ATOM 665 C CA . VAL A 1 88 ? 0.531 -2.219 -8.078 1.00 92.81 88 VAL A CA 1
ATOM 666 C C . VAL A 1 88 ? 1.648 -1.734 -9.004 1.00 92.81 88 VAL A C 1
ATOM 668 O O . VAL A 1 88 ? 1.627 -2.037 -10.198 1.00 92.81 88 VAL A O 1
ATOM 671 N N . VAL A 1 89 ? 2.636 -1.012 -8.465 1.00 92.31 89 VAL A N 1
ATOM 672 C CA . VAL A 1 89 ? 3.750 -0.462 -9.254 1.00 92.31 89 VAL A CA 1
ATOM 673 C C . VAL A 1 89 ? 4.576 -1.583 -9.880 1.00 92.31 89 VAL A C 1
ATOM 675 O O . VAL A 1 89 ? 4.855 -1.553 -11.076 1.00 92.31 89 VAL A O 1
ATOM 678 N N . THR A 1 90 ? 4.935 -2.603 -9.100 1.00 94.12 90 THR A N 1
ATOM 679 C CA . THR A 1 90 ? 5.710 -3.742 -9.609 1.00 94.12 90 THR A CA 1
ATOM 680 C C . THR A 1 90 ? 4.924 -4.556 -10.634 1.00 94.12 90 THR A C 1
ATOM 682 O O . THR A 1 90 ? 5.505 -4.929 -11.647 1.00 94.12 90 THR A O 1
ATOM 685 N N . SER A 1 91 ? 3.610 -4.748 -10.464 1.00 94.56 91 SER A N 1
ATOM 686 C CA . SER A 1 91 ? 2.758 -5.396 -11.473 1.00 94.56 91 SER A CA 1
ATOM 687 C C . SER A 1 91 ? 2.769 -4.635 -12.800 1.00 94.56 91 SER A C 1
ATOM 689 O O . SER A 1 91 ? 2.913 -5.249 -13.857 1.00 94.56 91 SER A O 1
ATOM 691 N N . ALA A 1 92 ? 2.667 -3.302 -12.759 1.00 92.44 92 ALA A N 1
ATOM 692 C CA . ALA A 1 92 ? 2.728 -2.471 -13.960 1.00 92.44 92 ALA A CA 1
ATOM 693 C C . ALA A 1 92 ? 4.098 -2.570 -14.659 1.00 92.44 92 ALA A C 1
ATOM 695 O O . ALA A 1 92 ? 4.163 -2.688 -15.882 1.00 92.44 92 ALA A O 1
ATOM 696 N N . ILE A 1 93 ? 5.193 -2.591 -13.887 1.00 93.56 93 ILE A N 1
ATOM 697 C CA . ILE A 1 93 ? 6.551 -2.759 -14.426 1.00 93.56 93 ILE A CA 1
ATOM 698 C C . ILE A 1 93 ? 6.736 -4.157 -15.031 1.00 93.56 93 ILE A C 1
ATOM 700 O O . ILE A 1 93 ? 7.329 -4.270 -16.096 1.00 93.56 93 ILE A O 1
ATOM 704 N N . VAL A 1 94 ? 6.223 -5.221 -14.403 1.00 95.06 94 VAL A N 1
ATOM 705 C CA . VAL A 1 94 ? 6.318 -6.592 -14.943 1.00 95.06 94 VAL A CA 1
ATOM 706 C C . VAL A 1 94 ? 5.589 -6.718 -16.282 1.00 95.06 94 VAL A C 1
ATOM 708 O O . VAL A 1 94 ? 6.086 -7.397 -17.178 1.00 95.06 94 VAL A O 1
ATOM 711 N N . GLN A 1 95 ? 4.432 -6.066 -16.438 1.00 93.62 95 GLN A N 1
ATOM 712 C CA . GLN A 1 95 ? 3.654 -6.106 -17.681 1.00 93.62 95 GLN A CA 1
ATOM 713 C C . GLN A 1 95 ? 4.345 -5.386 -18.845 1.00 93.62 95 GLN A C 1
ATOM 715 O O . GLN A 1 95 ? 4.228 -5.825 -19.987 1.00 93.62 95 GLN A O 1
ATOM 720 N N . ASN A 1 96 ? 5.058 -4.292 -18.570 1.00 92.12 96 ASN A N 1
ATOM 721 C CA . ASN A 1 96 ? 5.755 -3.506 -19.583 1.00 92.12 96 ASN A CA 1
ATOM 722 C C . ASN A 1 96 ? 7.126 -3.051 -19.069 1.00 92.12 96 ASN A C 1
ATOM 724 O O . ASN A 1 96 ? 7.338 -1.880 -18.729 1.00 92.12 96 ASN A O 1
ATOM 728 N N . TYR A 1 97 ? 8.053 -4.006 -18.978 1.00 93.62 97 TYR A N 1
ATOM 729 C CA . TYR A 1 97 ? 9.357 -3.756 -18.383 1.00 93.62 97 TYR A CA 1
ATOM 730 C C . TYR A 1 97 ? 10.147 -2.718 -19.179 1.00 93.62 97 TYR A C 1
ATOM 732 O O . TYR A 1 97 ? 10.380 -2.851 -20.379 1.00 93.62 97 TYR A O 1
ATOM 740 N N . ASN A 1 98 ? 10.634 -1.710 -18.463 1.00 90.69 98 ASN A N 1
ATOM 741 C CA . ASN A 1 98 ? 11.679 -0.822 -18.936 1.00 90.69 98 ASN A CA 1
ATOM 742 C C . ASN A 1 98 ? 12.573 -0.420 -17.759 1.00 90.69 98 ASN A C 1
ATOM 744 O O . ASN A 1 98 ? 12.122 -0.313 -16.615 1.00 90.69 98 ASN A O 1
ATOM 748 N N . GLU A 1 99 ? 13.847 -0.170 -18.047 1.00 89.81 99 GLU A N 1
ATOM 749 C CA . GLU A 1 99 ? 14.833 0.104 -17.003 1.00 89.81 99 GLU A CA 1
ATOM 750 C C . GLU A 1 99 ? 14.528 1.372 -16.197 1.00 89.81 99 GLU A C 1
ATOM 752 O O . GLU A 1 99 ? 14.806 1.426 -15.002 1.00 89.81 99 GLU A O 1
ATOM 757 N N . GLN A 1 100 ? 13.959 2.408 -16.820 1.00 89.31 100 GLN A N 1
ATOM 758 C CA . GLN A 1 100 ? 13.670 3.663 -16.119 1.00 89.31 100 GLN A CA 1
ATOM 759 C C . GLN A 1 100 ? 12.572 3.474 -15.071 1.00 89.31 100 GLN A C 1
ATOM 761 O O . GLN A 1 100 ? 12.716 3.939 -13.943 1.00 89.31 100 GLN A O 1
ATOM 766 N N . SER A 1 101 ? 11.518 2.729 -15.402 1.00 88.50 101 SER A N 1
ATOM 767 C CA . SER A 1 101 ? 10.472 2.368 -14.451 1.00 88.50 101 SER A CA 1
ATOM 768 C C . SER A 1 101 ? 10.985 1.399 -13.389 1.00 88.50 101 SER A C 1
ATOM 770 O O . SER A 1 101 ? 10.652 1.569 -12.226 1.00 88.50 101 SER A O 1
ATOM 772 N N . ALA A 1 102 ? 11.854 0.439 -13.720 1.00 90.31 102 ALA A N 1
ATOM 773 C CA . ALA A 1 102 ? 12.434 -0.458 -12.716 1.00 90.31 102 ALA A CA 1
ATOM 774 C C . ALA A 1 102 ? 13.337 0.275 -11.702 1.00 90.31 102 ALA A C 1
ATOM 776 O O . ALA A 1 102 ? 13.362 -0.080 -10.521 1.00 90.31 102 ALA A O 1
ATOM 777 N N . LYS A 1 103 ? 14.028 1.353 -12.109 1.00 89.44 103 LYS A N 1
ATOM 778 C CA . LYS A 1 103 ? 14.842 2.178 -11.194 1.00 89.44 103 LYS A CA 1
ATOM 779 C C . LYS A 1 103 ? 14.037 2.781 -10.045 1.00 89.44 103 LYS A C 1
ATOM 781 O O . LYS A 1 103 ? 14.616 2.972 -8.977 1.00 89.44 103 LYS A O 1
ATOM 786 N N . VAL A 1 104 ? 12.737 3.044 -10.220 1.00 88.31 104 VAL A N 1
ATOM 787 C CA . VAL A 1 104 ? 11.893 3.629 -9.158 1.00 88.31 104 VAL A CA 1
ATOM 788 C C . VAL A 1 104 ? 11.764 2.709 -7.945 1.00 88.31 104 VAL A C 1
ATOM 790 O O . VAL A 1 104 ? 11.451 3.175 -6.855 1.00 88.31 104 VAL A O 1
ATOM 793 N N . LEU A 1 105 ? 12.032 1.410 -8.108 1.00 89.06 105 LEU A N 1
ATOM 794 C CA . LEU A 1 105 ? 11.980 0.435 -7.021 1.00 89.06 105 LEU A CA 1
ATOM 795 C C . LEU A 1 105 ? 13.203 0.507 -6.106 1.00 89.06 105 LEU A C 1
ATOM 797 O O . LEU A 1 105 ? 13.151 -0.035 -5.010 1.00 89.06 105 LEU A O 1
ATOM 801 N N . ARG A 1 106 ? 14.286 1.189 -6.505 1.00 89.38 106 ARG A N 1
ATOM 802 C CA . ARG A 1 106 ? 15.526 1.311 -5.719 1.00 89.38 106 ARG A CA 1
ATOM 803 C C . ARG A 1 106 ? 15.379 2.307 -4.568 1.00 89.38 106 ARG A C 1
ATOM 805 O O . ARG A 1 106 ? 16.017 3.358 -4.551 1.00 89.38 106 ARG A O 1
ATOM 812 N N . GLN A 1 107 ? 14.538 1.971 -3.597 1.00 88.81 107 GLN A N 1
ATOM 813 C CA . GLN A 1 107 ? 14.247 2.804 -2.430 1.00 88.81 107 GLN A CA 1
ATOM 814 C C . GLN A 1 107 ? 14.536 2.061 -1.114 1.00 88.81 107 GLN A C 1
ATOM 816 O O . GLN A 1 107 ? 13.634 1.891 -0.294 1.00 88.81 107 GLN A O 1
ATOM 821 N N . PRO A 1 108 ? 15.788 1.626 -0.863 1.00 89.12 108 PRO A N 1
ATOM 822 C CA . PRO A 1 108 ? 16.125 0.889 0.357 1.00 89.12 108 PRO A CA 1
ATOM 823 C C . PRO A 1 108 ? 15.862 1.705 1.628 1.00 89.12 108 PRO A C 1
ATOM 825 O O . PRO A 1 108 ? 15.372 1.165 2.611 1.00 89.12 108 PRO A O 1
ATOM 828 N N . ALA A 1 109 ? 16.070 3.026 1.584 1.00 89.44 109 ALA A N 1
ATOM 829 C CA . ALA A 1 109 ? 15.760 3.916 2.703 1.00 89.44 109 ALA A CA 1
ATOM 830 C C . ALA A 1 109 ? 14.264 3.924 3.067 1.00 89.44 109 ALA A C 1
ATOM 832 O O . ALA A 1 109 ? 13.922 4.018 4.243 1.00 89.44 109 ALA A O 1
ATOM 833 N N . LEU A 1 110 ? 13.373 3.793 2.076 1.00 90.62 110 LEU A N 1
ATOM 834 C CA . LEU A 1 110 ? 11.935 3.712 2.324 1.00 90.62 110 LEU A CA 1
ATOM 835 C C . LEU A 1 110 ? 11.571 2.383 2.993 1.00 90.62 110 LEU A C 1
ATOM 837 O O . LEU A 1 110 ? 10.802 2.381 3.948 1.00 90.62 110 LEU A O 1
ATOM 841 N N . VAL A 1 111 ? 12.151 1.265 2.542 1.00 91.06 111 VAL A N 1
ATOM 842 C CA . VAL A 1 111 ? 11.922 -0.046 3.174 1.00 91.06 111 VAL A CA 1
ATOM 843 C C . VAL A 1 111 ? 12.458 -0.060 4.604 1.00 91.06 111 VAL A C 1
ATOM 845 O O . VAL A 1 111 ? 11.769 -0.518 5.512 1.00 91.06 111 VAL A O 1
ATOM 848 N N . HIS A 1 112 ? 13.639 0.516 4.822 1.00 90.69 112 HIS A N 1
ATOM 849 C CA . HIS A 1 112 ? 14.220 0.667 6.151 1.00 90.69 112 HIS A CA 1
ATOM 850 C C . HIS A 1 112 ? 13.331 1.508 7.080 1.00 90.69 112 HIS A C 1
ATOM 852 O O . HIS A 1 112 ? 13.099 1.141 8.230 1.00 90.69 112 HIS A O 1
ATOM 858 N N . PHE A 1 113 ? 12.766 2.608 6.575 1.00 91.81 113 PHE A N 1
ATOM 859 C CA . PHE A 1 113 ? 11.792 3.407 7.320 1.00 91.81 113 PHE A CA 1
ATOM 860 C C . PHE A 1 113 ? 10.527 2.604 7.671 1.00 91.81 113 PHE A C 1
ATOM 862 O O . PHE A 1 113 ? 10.031 2.686 8.791 1.00 91.81 113 PHE A O 1
ATOM 869 N N . MET A 1 114 ? 10.017 1.780 6.752 1.00 92.62 114 MET A N 1
ATOM 870 C CA . MET A 1 114 ? 8.870 0.906 7.037 1.00 92.62 114 MET A CA 1
ATOM 871 C C . MET A 1 114 ? 9.198 -0.128 8.124 1.00 92.62 114 MET A C 1
ATOM 873 O O . MET A 1 114 ? 8.408 -0.327 9.047 1.00 92.62 114 MET A O 1
ATOM 877 N N . GLN A 1 115 ? 10.386 -0.734 8.082 1.00 91.12 115 GLN A N 1
ATOM 878 C CA . GLN A 1 115 ? 10.855 -1.631 9.143 1.00 91.12 115 GLN A CA 1
ATOM 879 C C . GLN A 1 115 ? 10.990 -0.914 10.491 1.00 91.12 115 GLN A C 1
ATOM 881 O O . GLN A 1 115 ? 10.593 -1.461 11.521 1.00 91.12 115 GLN A O 1
ATOM 886 N N . SER A 1 116 ? 11.522 0.314 10.509 1.00 92.88 116 SER A N 1
ATOM 887 C CA . SER A 1 116 ? 11.642 1.079 11.754 1.00 92.88 116 SER A CA 1
ATOM 888 C C . SER A 1 116 ? 10.268 1.361 12.356 1.00 92.88 116 SER A C 1
ATOM 890 O O . SER A 1 116 ? 10.107 1.247 13.567 1.00 92.88 116 SER A O 1
ATOM 892 N N . LYS A 1 117 ? 9.261 1.637 11.518 1.00 91.44 117 LYS A N 1
ATOM 893 C CA . LYS A 1 117 ? 7.873 1.816 11.956 1.00 91.44 117 LYS A CA 1
ATOM 894 C C . LYS A 1 117 ? 7.274 0.539 12.535 1.00 91.44 117 LYS A C 1
ATOM 896 O O . LYS A 1 117 ? 6.653 0.613 13.585 1.00 91.44 117 LYS A O 1
ATOM 901 N N . ILE A 1 118 ? 7.525 -0.634 11.948 1.00 91.31 118 ILE A N 1
ATOM 902 C CA . ILE A 1 118 ? 7.100 -1.910 12.557 1.00 91.31 118 ILE A CA 1
ATOM 903 C C . ILE A 1 118 ? 7.664 -2.069 13.966 1.00 91.31 118 ILE A C 1
ATOM 905 O O . ILE A 1 118 ? 6.957 -2.534 14.854 1.00 91.31 118 ILE A O 1
ATOM 909 N N . ASN A 1 119 ? 8.911 -1.659 14.199 1.00 90.44 119 ASN A N 1
ATOM 910 C CA . ASN A 1 119 ? 9.535 -1.758 15.518 1.00 90.44 119 ASN A CA 1
ATOM 911 C C . ASN A 1 119 ? 8.924 -0.812 16.566 1.00 90.44 119 ASN A C 1
ATOM 913 O O . ASN A 1 119 ? 9.103 -1.062 17.759 1.00 90.44 119 ASN A O 1
ATOM 917 N N . GLU A 1 120 ? 8.216 0.235 16.135 1.00 91.56 120 GLU A N 1
ATOM 918 C CA . GLU A 1 120 ? 7.478 1.164 17.001 1.00 91.56 120 GLU A CA 1
ATOM 919 C C . GLU A 1 120 ? 6.113 0.608 17.441 1.00 91.56 120 GLU A C 1
ATOM 921 O O . GLU A 1 120 ? 5.548 1.135 18.395 1.00 91.56 120 GLU A O 1
ATOM 926 N N . ILE A 1 121 ? 5.605 -0.450 16.792 1.00 91.50 121 ILE A N 1
ATOM 927 C CA . ILE A 1 121 ? 4.331 -1.086 17.156 1.00 91.50 121 ILE A CA 1
ATOM 928 C C . ILE A 1 121 ? 4.426 -1.713 18.562 1.00 91.50 121 ILE A C 1
ATOM 930 O O . ILE A 1 121 ? 5.483 -2.228 18.964 1.00 91.50 121 ILE A O 1
ATOM 934 N N . SER A 1 122 ? 3.317 -1.732 19.306 1.00 91.56 122 SER A N 1
ATOM 935 C CA . SER A 1 122 ? 3.221 -2.432 20.594 1.00 91.56 122 SER A CA 1
ATOM 936 C C . SER A 1 122 ? 3.757 -3.879 20.546 1.00 91.56 122 SER A C 1
ATOM 938 O O . SER A 1 122 ? 3.635 -4.578 19.531 1.00 91.56 122 SER A O 1
ATOM 940 N N . PRO A 1 123 ? 4.409 -4.372 21.620 1.00 91.94 123 PRO A N 1
ATOM 941 C CA . PRO A 1 123 ? 4.916 -5.742 21.668 1.00 91.94 123 PRO A CA 1
ATOM 942 C C . PRO A 1 123 ? 3.836 -6.802 21.436 1.00 91.94 123 PRO A C 1
ATOM 944 O O . PRO A 1 123 ? 4.142 -7.842 20.854 1.00 91.94 123 PRO A O 1
ATOM 947 N N . GLU A 1 124 ? 2.598 -6.563 21.873 1.00 91.19 124 GLU A N 1
ATOM 948 C CA . GLU A 1 124 ? 1.475 -7.474 21.650 1.00 91.19 124 GLU A CA 1
ATOM 949 C C . GLU A 1 124 ? 1.224 -7.660 20.149 1.00 91.19 124 GLU A C 1
ATOM 951 O O . GLU A 1 124 ? 1.311 -8.780 19.643 1.00 91.19 124 GLU A O 1
ATOM 956 N N . LEU A 1 125 ? 1.023 -6.562 19.413 1.00 90.00 125 LEU A N 1
ATOM 957 C CA . LEU A 1 125 ? 0.773 -6.609 17.972 1.00 90.00 125 LEU A CA 1
ATOM 958 C C . LEU A 1 125 ? 1.999 -7.054 17.177 1.00 90.00 125 LEU A C 1
ATOM 960 O O . LEU A 1 125 ? 1.857 -7.800 16.214 1.00 90.00 125 LEU A O 1
ATOM 964 N N . ARG A 1 126 ? 3.221 -6.691 17.585 1.00 91.38 126 ARG A N 1
ATOM 965 C CA . ARG A 1 126 ? 4.441 -7.236 16.961 1.00 91.38 126 ARG A CA 1
ATOM 966 C C . ARG A 1 126 ? 4.582 -8.742 17.130 1.00 91.38 126 ARG A C 1
ATOM 968 O O . ARG A 1 126 ? 5.316 -9.369 16.370 1.00 91.38 126 ARG A O 1
ATOM 975 N N . ASN A 1 127 ? 3.944 -9.324 18.145 1.00 91.38 127 ASN A N 1
ATOM 976 C CA . ASN A 1 127 ? 3.999 -10.757 18.378 1.00 91.38 127 ASN A CA 1
ATOM 977 C C . ASN A 1 127 ? 2.981 -11.558 17.571 1.00 91.38 127 ASN A C 1
ATOM 979 O O . ASN A 1 127 ? 3.181 -12.773 17.449 1.00 91.38 127 ASN A O 1
ATOM 983 N N . GLU A 1 128 ? 1.982 -10.894 16.988 1.00 91.81 128 GLU A N 1
ATOM 984 C CA . GLU A 1 128 ? 1.043 -11.491 16.045 1.00 91.81 128 GLU A CA 1
ATOM 985 C C . GLU A 1 128 ? 1.794 -12.158 14.880 1.00 91.81 128 GLU A C 1
ATOM 987 O O . GLU A 1 128 ? 2.671 -11.525 14.281 1.00 91.81 128 GLU A O 1
ATOM 992 N N . PRO A 1 129 ? 1.441 -13.404 14.506 1.00 91.12 129 PRO A N 1
ATOM 993 C CA . PRO A 1 129 ? 2.109 -14.127 13.423 1.00 91.12 129 PRO A CA 1
ATOM 994 C C . PRO A 1 129 ? 2.190 -13.322 12.122 1.00 91.12 129 PRO A C 1
ATOM 996 O O . PRO A 1 129 ? 3.273 -13.175 11.564 1.00 91.12 129 PRO A O 1
ATOM 999 N N . LEU A 1 130 ? 1.081 -12.691 11.715 1.00 90.19 130 LEU A N 1
ATOM 1000 C CA . LEU A 1 130 ? 1.039 -11.880 10.496 1.00 90.19 130 LEU A CA 1
ATOM 1001 C C . LEU A 1 130 ? 2.043 -10.716 10.540 1.00 90.19 130 LEU A C 1
ATOM 1003 O O . LEU A 1 130 ? 2.740 -10.468 9.566 1.00 90.19 130 LEU A O 1
ATOM 1007 N N . VAL A 1 131 ? 2.155 -10.003 11.666 1.00 91.00 131 VAL A N 1
ATOM 1008 C CA . VAL A 1 131 ? 3.063 -8.845 11.772 1.00 91.00 131 VAL A CA 1
ATOM 1009 C C . VAL A 1 131 ? 4.527 -9.295 11.752 1.00 91.00 131 VAL A C 1
ATOM 1011 O O . VAL A 1 131 ? 5.372 -8.629 11.149 1.00 91.00 131 VAL A O 1
ATOM 1014 N N . LYS A 1 132 ? 4.834 -10.456 12.345 1.00 91.31 132 LYS A N 1
ATOM 1015 C CA . LYS A 1 132 ? 6.165 -11.075 12.251 1.00 91.31 132 LYS A CA 1
ATOM 1016 C C . LYS A 1 132 ? 6.513 -11.461 10.820 1.00 91.31 132 LYS A C 1
ATOM 1018 O O . LYS A 1 132 ? 7.617 -11.159 10.367 1.00 91.31 132 LYS A O 1
ATOM 1023 N N . ASP A 1 133 ? 5.584 -12.094 10.116 1.00 90.06 133 ASP A N 1
ATOM 1024 C CA . ASP A 1 133 ? 5.790 -12.520 8.734 1.00 90.06 133 ASP A CA 1
ATOM 1025 C C . ASP A 1 133 ? 5.984 -11.314 7.808 1.00 90.06 133 ASP A C 1
ATOM 1027 O O . ASP A 1 133 ? 6.956 -11.281 7.052 1.00 90.06 133 ASP A O 1
ATOM 1031 N N . LEU A 1 134 ? 5.176 -10.260 7.972 1.00 90.00 134 LEU A N 1
ATOM 1032 C CA . LEU A 1 134 ? 5.357 -8.982 7.274 1.00 90.00 134 LEU A CA 1
ATOM 1033 C C . LEU A 1 134 ? 6.743 -8.371 7.523 1.00 90.00 134 LEU A C 1
ATOM 1035 O O . LEU A 1 134 ? 7.413 -7.950 6.579 1.00 90.00 134 LEU A O 1
ATOM 1039 N N . SER A 1 135 ? 7.205 -8.347 8.776 1.00 90.31 135 SER A N 1
ATOM 1040 C CA . SER A 1 135 ? 8.540 -7.840 9.129 1.00 90.31 135 SER A CA 1
ATOM 1041 C C . SER A 1 135 ? 9.659 -8.634 8.439 1.00 90.31 135 SER A C 1
ATOM 1043 O O . SER A 1 135 ? 10.590 -8.062 7.864 1.00 90.31 135 SER A O 1
ATOM 1045 N N . ASN A 1 136 ? 9.535 -9.965 8.418 1.00 91.00 136 ASN A N 1
ATOM 1046 C CA . ASN A 1 136 ? 10.492 -10.849 7.756 1.00 91.00 136 ASN A CA 1
ATOM 1047 C C . ASN A 1 136 ? 10.517 -10.646 6.232 1.00 91.00 136 ASN A C 1
ATOM 1049 O O . ASN A 1 136 ? 11.595 -10.590 5.635 1.00 91.00 136 ASN A O 1
ATOM 1053 N N . GLU A 1 137 ? 9.351 -10.532 5.593 1.00 91.00 137 GLU A N 1
ATOM 1054 C CA . GLU A 1 137 ? 9.234 -10.293 4.150 1.00 91.00 137 GLU A CA 1
ATOM 1055 C C . GLU A 1 137 ? 9.759 -8.906 3.752 1.00 91.00 137 GLU A C 1
ATOM 1057 O O . GLU A 1 137 ? 10.482 -8.783 2.760 1.00 91.00 137 GLU A O 1
ATOM 1062 N N . LEU A 1 138 ? 9.522 -7.872 4.564 1.00 90.38 138 LEU A N 1
ATOM 1063 C CA . LEU A 1 138 ? 10.126 -6.549 4.369 1.00 90.38 138 LEU A CA 1
ATOM 1064 C C . LEU A 1 138 ? 11.656 -6.603 4.367 1.00 90.38 138 LEU A C 1
ATOM 1066 O O . LEU A 1 138 ? 12.290 -5.963 3.529 1.00 90.38 138 LEU A O 1
ATOM 1070 N N . GLY A 1 139 ? 12.262 -7.407 5.245 1.00 89.19 139 GLY A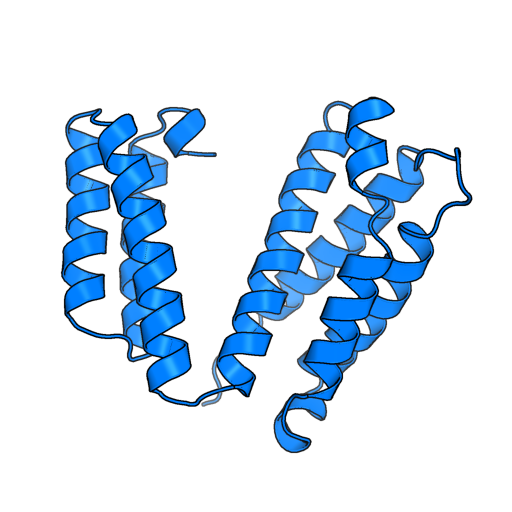 N 1
ATOM 1071 C CA . GLY A 1 139 ? 13.707 -7.666 5.235 1.00 89.19 139 GLY A CA 1
ATOM 1072 C C . GLY A 1 139 ? 14.214 -8.336 3.954 1.00 89.19 139 GLY A C 1
ATOM 1073 O O . GLY A 1 139 ? 15.353 -8.113 3.538 1.00 89.19 139 GLY A O 1
ATOM 1074 N N . LYS A 1 140 ? 13.383 -9.142 3.286 1.00 89.44 140 LYS A N 1
ATOM 1075 C CA . LYS A 1 140 ? 13.721 -9.723 1.978 1.00 89.44 140 LYS A CA 1
ATOM 1076 C C . LYS A 1 140 ? 13.588 -8.687 0.866 1.00 89.44 140 LYS A C 1
ATOM 1078 O O . LYS A 1 140 ? 14.486 -8.594 0.030 1.00 89.44 140 LYS A O 1
ATOM 1083 N N . ILE A 1 141 ? 12.521 -7.887 0.880 1.00 90.06 141 ILE A N 1
ATOM 1084 C CA . ILE A 1 141 ? 12.305 -6.821 -0.107 1.00 90.06 141 ILE A CA 1
ATOM 1085 C C . ILE A 1 141 ? 13.420 -5.781 -0.033 1.00 90.06 141 ILE A C 1
ATOM 1087 O O . ILE A 1 141 ? 13.934 -5.392 -1.077 1.00 90.06 141 ILE A O 1
ATOM 1091 N N . GLU A 1 142 ? 13.858 -5.393 1.168 1.00 89.62 142 GLU A N 1
ATOM 1092 C CA . GLU A 1 142 ? 14.969 -4.454 1.356 1.00 89.62 142 GLU A CA 1
ATOM 1093 C C . GLU A 1 142 ? 16.210 -4.894 0.572 1.00 89.62 142 GLU A C 1
ATOM 1095 O O . GLU A 1 142 ? 16.801 -4.103 -0.163 1.00 89.62 142 GLU A O 1
ATOM 1100 N N . LYS A 1 143 ? 16.566 -6.182 0.645 1.00 87.69 143 LYS A N 1
ATOM 1101 C CA . LYS A 1 143 ? 17.708 -6.744 -0.091 1.00 87.69 143 LYS A CA 1
ATOM 1102 C C . LYS A 1 143 ? 17.513 -6.676 -1.604 1.00 87.69 143 LYS A C 1
ATOM 1104 O O . LYS A 1 143 ? 18.472 -6.390 -2.316 1.00 87.69 143 LYS A O 1
ATOM 1109 N N . LEU A 1 144 ? 16.293 -6.913 -2.087 1.00 86.12 144 LEU A N 1
ATOM 1110 C CA . LEU A 1 144 ? 15.961 -6.854 -3.515 1.00 86.12 144 LEU A CA 1
ATOM 1111 C C . LEU A 1 144 ? 16.034 -5.424 -4.066 1.00 86.12 144 LEU A C 1
ATOM 1113 O O . LEU A 1 144 ? 16.463 -5.229 -5.199 1.00 86.12 144 LEU A O 1
ATOM 1117 N N . VAL A 1 145 ? 15.670 -4.420 -3.263 1.00 85.44 145 VAL A N 1
ATOM 1118 C CA . VAL A 1 145 ? 15.698 -3.007 -3.680 1.00 85.44 145 VAL A CA 1
ATOM 1119 C C . VAL A 1 145 ? 17.030 -2.299 -3.404 1.00 85.44 145 VAL A C 1
ATOM 1121 O O . VAL A 1 145 ? 17.239 -1.171 -3.854 1.00 85.44 145 VAL A O 1
ATOM 1124 N N . SER A 1 146 ? 17.952 -2.955 -2.694 1.00 85.31 146 SER A N 1
ATOM 1125 C CA . SER A 1 146 ? 19.274 -2.427 -2.318 1.00 85.31 146 SER A CA 1
ATOM 1126 C C . SER A 1 146 ? 20.349 -2.614 -3.398 1.00 85.31 146 SER A C 1
ATOM 1128 O O . SER A 1 146 ? 21.539 -2.685 -3.085 1.00 85.31 146 SER A O 1
ATOM 1130 N N . SER A 1 147 ? 19.973 -2.703 -4.679 1.00 72.75 147 SER A N 1
ATOM 1131 C CA . SER A 1 147 ? 20.932 -2.897 -5.774 1.00 72.75 147 SER A CA 1
ATOM 1132 C C . SER A 1 147 ? 22.031 -1.816 -5.756 1.00 72.75 147 SER A C 1
ATOM 1134 O O . SER A 1 147 ? 21.724 -0.642 -5.486 1.00 72.75 147 SER A O 1
ATOM 1136 N N . PRO A 1 148 ? 23.294 -2.167 -6.086 1.00 76.25 148 PRO A N 1
ATOM 1137 C CA . PRO A 1 148 ? 24.411 -1.226 -6.098 1.00 76.25 148 PRO A CA 1
ATOM 1138 C C . PRO A 1 148 ? 24.103 0.059 -6.883 1.00 76.25 148 PRO A C 1
ATOM 1140 O O . PRO A 1 148 ? 23.328 0.014 -7.845 1.00 76.25 148 PRO A O 1
ATOM 1143 N N . PRO A 1 149 ? 24.708 1.207 -6.522 1.00 68.69 149 PRO A N 1
ATOM 1144 C CA . PRO A 1 149 ? 24.579 2.449 -7.279 1.00 68.69 149 PRO A CA 1
ATOM 1145 C C . PRO A 1 149 ? 24.801 2.220 -8.781 1.00 68.69 149 PRO A C 1
ATOM 1147 O O . PRO A 1 149 ? 25.855 1.749 -9.190 1.00 68.69 149 PRO A O 1
ATOM 1150 N N . GLY A 1 150 ? 23.788 2.522 -9.597 1.00 70.69 150 GLY A N 1
ATOM 1151 C CA . GLY A 1 150 ? 23.848 2.373 -11.055 1.00 70.69 150 GLY A CA 1
ATOM 1152 C C . GLY A 1 150 ? 23.341 1.037 -11.606 1.00 70.69 150 GLY A C 1
ATOM 1153 O O . GLY A 1 150 ? 23.111 0.958 -12.809 1.00 70.69 150 GLY A O 1
ATOM 1154 N N . LYS A 1 151 ? 23.084 0.021 -10.767 1.00 82.25 151 LYS A N 1
ATOM 1155 C CA . LYS A 1 151 ? 22.432 -1.223 -11.202 1.00 82.25 151 LYS A CA 1
ATOM 1156 C C . LYS A 1 151 ? 20.913 -1.080 -11.096 1.00 82.25 151 LYS A C 1
ATOM 1158 O O . LYS A 1 151 ? 20.383 -0.893 -10.004 1.00 82.25 151 LYS A O 1
ATOM 1163 N N . THR A 1 152 ? 20.226 -1.156 -12.230 1.00 85.19 152 THR A N 1
ATOM 1164 C CA . THR A 1 152 ? 18.760 -1.229 -12.305 1.00 85.19 152 THR A CA 1
ATOM 1165 C C . THR A 1 152 ? 18.289 -2.641 -11.942 1.00 85.19 152 THR A C 1
ATOM 1167 O O . THR A 1 152 ? 18.949 -3.585 -12.382 1.00 85.19 152 THR A O 1
ATOM 1170 N N . PRO A 1 153 ? 17.183 -2.807 -11.189 1.00 88.50 153 PRO A N 1
ATOM 1171 C CA . PRO A 1 153 ? 16.598 -4.120 -10.963 1.00 88.50 153 PRO A CA 1
ATOM 1172 C C . PRO A 1 153 ? 16.170 -4.755 -12.285 1.00 88.50 153 PRO A C 1
ATOM 1174 O O . PRO A 1 153 ? 15.449 -4.115 -13.051 1.00 88.50 153 PRO A O 1
ATOM 1177 N N . ASP A 1 154 ? 16.602 -5.981 -12.557 1.00 91.31 154 ASP A N 1
ATOM 1178 C CA . ASP A 1 154 ? 16.153 -6.721 -13.737 1.00 91.31 154 ASP A CA 1
ATOM 1179 C C . ASP A 1 154 ? 14.709 -7.232 -13.582 1.00 91.31 154 ASP A C 1
ATOM 1181 O O . ASP A 1 154 ? 14.110 -7.171 -12.506 1.00 91.31 154 ASP A O 1
ATOM 1185 N N . ILE A 1 155 ? 14.117 -7.733 -14.669 1.00 93.44 155 ILE A N 1
ATOM 1186 C CA . ILE A 1 155 ? 12.721 -8.191 -14.662 1.00 93.44 155 ILE A CA 1
ATOM 1187 C C . ILE A 1 155 ? 12.458 -9.313 -13.644 1.00 93.44 155 ILE A C 1
ATOM 1189 O O . ILE A 1 155 ? 11.367 -9.364 -13.079 1.00 93.44 155 ILE A O 1
ATOM 1193 N N . GLU A 1 156 ? 13.438 -10.178 -13.366 1.00 92.62 156 GLU A N 1
ATOM 1194 C CA . GLU A 1 156 ? 13.294 -11.248 -12.374 1.00 92.62 156 GLU A CA 1
ATOM 1195 C C . GLU A 1 156 ? 13.369 -10.696 -10.948 1.00 92.62 156 GLU A C 1
ATOM 1197 O O . GLU A 1 156 ? 12.612 -11.123 -10.077 1.00 92.62 156 GLU A O 1
ATOM 1202 N N . GLU A 1 157 ? 14.241 -9.718 -10.696 1.00 91.44 157 GLU A N 1
ATOM 1203 C CA . GLU A 1 157 ? 14.292 -8.973 -9.436 1.00 91.44 157 GLU A CA 1
ATOM 1204 C C . GLU A 1 157 ? 12.960 -8.238 -9.188 1.00 91.44 157 GLU A C 1
ATOM 1206 O O . GLU A 1 157 ? 12.405 -8.342 -8.092 1.00 91.44 157 GLU A O 1
ATOM 1211 N N . VAL A 1 158 ? 12.379 -7.584 -10.204 1.00 93.94 158 VAL A N 1
ATOM 1212 C CA . VAL A 1 158 ? 11.051 -6.949 -10.093 1.00 93.94 158 VAL A CA 1
ATOM 1213 C C . VAL A 1 158 ? 9.954 -7.980 -9.817 1.00 93.94 158 VAL A C 1
ATOM 1215 O O . VAL A 1 158 ? 9.108 -7.753 -8.948 1.00 93.94 158 VAL A O 1
ATOM 1218 N N . ARG A 1 159 ? 9.964 -9.119 -10.523 1.00 95.19 159 ARG A N 1
ATOM 1219 C CA . ARG A 1 159 ? 8.956 -10.174 -10.353 1.00 95.19 159 ARG A CA 1
ATOM 1220 C C . ARG A 1 159 ? 9.005 -10.768 -8.941 1.00 95.19 159 ARG A C 1
ATOM 1222 O O . ARG A 1 159 ? 7.959 -10.912 -8.319 1.00 95.19 159 ARG A O 1
ATOM 1229 N N . LYS A 1 160 ? 10.201 -10.963 -8.375 1.00 94.31 160 LYS A N 1
ATOM 1230 C CA . LYS A 1 160 ? 10.376 -11.384 -6.972 1.00 94.31 160 LYS A CA 1
ATOM 1231 C C . LYS A 1 160 ? 9.803 -10.384 -5.973 1.00 94.31 160 LYS A C 1
ATOM 1233 O O . LYS A 1 160 ? 9.178 -10.796 -4.999 1.00 94.31 160 LYS A O 1
ATOM 1238 N N . VAL A 1 161 ? 10.002 -9.079 -6.192 1.00 93.69 161 VAL A N 1
ATOM 1239 C CA . VAL A 1 161 ? 9.386 -8.060 -5.326 1.00 93.69 161 VAL A CA 1
ATOM 1240 C C . VAL A 1 161 ? 7.866 -8.142 -5.431 1.00 93.69 161 VAL A C 1
ATOM 1242 O O . VAL A 1 161 ? 7.209 -8.157 -4.394 1.00 93.69 161 VAL A O 1
ATOM 1245 N N . ASN A 1 162 ? 7.316 -8.245 -6.648 1.00 95.50 162 ASN A N 1
ATOM 1246 C CA . ASN A 1 162 ? 5.874 -8.359 -6.884 1.00 95.50 162 ASN A CA 1
ATOM 1247 C C . ASN A 1 162 ? 5.257 -9.584 -6.196 1.00 95.50 162 ASN A C 1
ATOM 1249 O O . ASN A 1 162 ? 4.228 -9.462 -5.534 1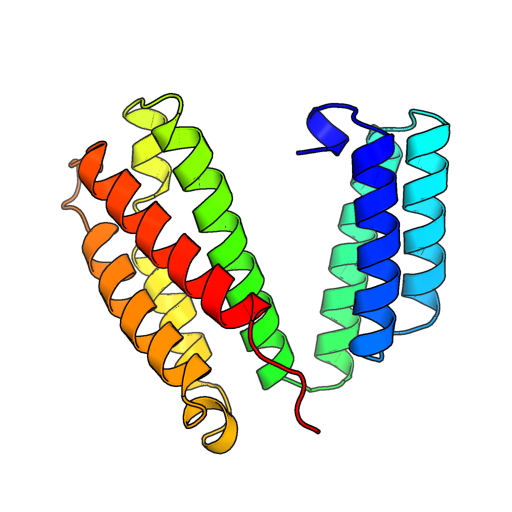.00 95.50 162 ASN A O 1
ATOM 1253 N N . GLU A 1 163 ? 5.903 -10.742 -6.311 1.00 94.88 163 GLU A N 1
ATOM 1254 C CA . GLU A 1 163 ? 5.485 -11.982 -5.657 1.00 94.88 163 GLU A CA 1
ATOM 1255 C C . GLU A 1 163 ? 5.506 -11.848 -4.131 1.00 94.88 163 GLU A C 1
ATOM 1257 O O . GLU A 1 163 ? 4.541 -12.233 -3.472 1.00 94.88 163 GLU A O 1
ATOM 1262 N N . ALA A 1 164 ? 6.559 -11.245 -3.564 1.00 93.56 164 ALA A N 1
ATOM 1263 C CA . ALA A 1 164 ? 6.675 -11.043 -2.122 1.00 93.56 164 ALA A CA 1
ATOM 1264 C C . ALA A 1 164 ? 5.546 -10.155 -1.573 1.00 93.56 164 ALA A C 1
ATOM 1266 O O . ALA A 1 164 ? 4.851 -10.539 -0.632 1.00 93.56 164 ALA A O 1
ATOM 1267 N N . VAL A 1 165 ? 5.303 -8.991 -2.189 1.00 94.31 165 VAL A N 1
ATOM 1268 C CA . VAL A 1 165 ? 4.200 -8.107 -1.767 1.00 94.31 165 VAL A CA 1
ATOM 1269 C C . VAL A 1 165 ? 2.823 -8.685 -2.087 1.00 94.31 165 VAL A C 1
ATOM 1271 O O . VAL A 1 165 ? 1.880 -8.449 -1.337 1.00 94.31 165 VAL A O 1
ATOM 1274 N N . GLY A 1 166 ? 2.696 -9.484 -3.149 1.00 94.31 166 GLY A N 1
ATOM 1275 C CA . GLY A 1 166 ? 1.463 -10.192 -3.481 1.00 94.31 166 GLY A CA 1
ATOM 1276 C C . GLY A 1 166 ? 1.101 -11.253 -2.447 1.00 94.31 166 GLY A C 1
ATOM 1277 O O . GLY A 1 166 ? -0.052 -11.318 -2.023 1.00 94.31 166 GLY A O 1
ATOM 1278 N N . LYS A 1 167 ? 2.088 -12.024 -1.982 1.00 91.88 167 LYS A N 1
ATOM 1279 C CA . LYS A 1 167 ? 1.912 -12.984 -0.890 1.00 91.88 167 LYS A CA 1
ATOM 1280 C C . LYS A 1 167 ? 1.493 -12.283 0.405 1.00 91.88 167 LYS A C 1
ATOM 1282 O O . LYS A 1 167 ? 0.519 -12.698 1.023 1.00 91.88 167 LYS A O 1
ATOM 1287 N N . MET A 1 168 ? 2.167 -11.188 0.771 1.00 92.62 168 MET A N 1
ATOM 1288 C CA . MET A 1 168 ? 1.796 -10.400 1.954 1.00 92.62 168 MET A CA 1
ATOM 1289 C C . MET A 1 168 ? 0.353 -9.884 1.876 1.00 92.62 168 MET A C 1
ATOM 1291 O O . MET A 1 168 ? -0.374 -9.957 2.862 1.00 92.62 168 MET A O 1
ATOM 1295 N N . MET A 1 169 ? -0.093 -9.407 0.709 1.00 92.62 169 MET A N 1
ATOM 1296 C CA . MET A 1 169 ? -1.484 -8.974 0.533 1.00 92.62 169 MET A CA 1
ATOM 1297 C C . MET A 1 169 ? -2.483 -10.115 0.714 1.00 92.62 169 MET A C 1
ATOM 1299 O O . MET A 1 169 ? -3.486 -9.921 1.391 1.00 92.62 169 MET A O 1
ATOM 1303 N N . GLN A 1 170 ? -2.199 -11.305 0.178 1.00 90.94 170 GLN A N 1
ATOM 1304 C CA . GLN A 1 170 ? -3.063 -12.471 0.384 1.00 90.94 170 GLN A CA 1
ATOM 1305 C C . GLN A 1 170 ? -3.166 -12.850 1.865 1.00 90.94 170 GLN A C 1
ATOM 1307 O O . GLN A 1 170 ? -4.245 -13.200 2.333 1.00 90.94 170 GLN A O 1
ATOM 1312 N N . GLU A 1 171 ? -2.069 -12.783 2.617 1.00 89.56 171 GLU A N 1
ATOM 1313 C CA . GLU A 1 171 ? -2.082 -13.063 4.058 1.00 89.56 171 GLU A CA 1
ATOM 1314 C C . GLU A 1 171 ? -2.877 -12.003 4.843 1.00 89.56 171 GLU A C 1
ATOM 1316 O O . GLU A 1 171 ? -3.627 -12.354 5.754 1.00 89.56 171 GLU A O 1
ATOM 1321 N N . ILE A 1 172 ? -2.771 -10.723 4.463 1.00 88.50 172 ILE A N 1
ATOM 1322 C CA . ILE A 1 172 ? -3.550 -9.625 5.059 1.00 88.50 172 ILE A CA 1
ATOM 1323 C C . ILE A 1 172 ? -5.049 -9.784 4.759 1.00 88.50 172 ILE A C 1
ATOM 1325 O O . ILE A 1 172 ? -5.865 -9.670 5.669 1.00 88.50 172 ILE A O 1
ATOM 1329 N N . GLU A 1 173 ? -5.418 -10.055 3.506 1.00 85.50 173 GLU A N 1
ATOM 1330 C CA . GLU A 1 173 ? -6.816 -10.173 3.062 1.00 85.50 173 GLU A CA 1
ATOM 1331 C C . GLU A 1 173 ? -7.521 -11.403 3.646 1.00 85.50 173 GLU A C 1
ATOM 1333 O O . GLU A 1 173 ? -8.716 -11.355 3.928 1.00 85.50 173 GLU A O 1
ATOM 1338 N N . ASN A 1 174 ? -6.781 -12.494 3.861 1.00 85.00 174 ASN A N 1
ATOM 1339 C CA . ASN A 1 174 ? -7.316 -13.723 4.446 1.00 85.00 174 ASN A CA 1
ATOM 1340 C C . ASN A 1 174 ? -7.296 -13.726 5.983 1.00 85.00 174 ASN A C 1
ATOM 1342 O O . ASN A 1 174 ? -7.741 -14.706 6.586 1.00 85.00 174 ASN A O 1
ATOM 1346 N N . LYS A 1 175 ? -6.785 -12.673 6.641 1.00 77.31 175 LYS A N 1
ATOM 1347 C CA . LYS A 1 175 ? -6.852 -12.573 8.102 1.00 77.31 175 LYS A CA 1
ATOM 1348 C C . LYS A 1 175 ? -8.310 -12.383 8.514 1.00 77.31 175 LYS A C 1
ATOM 1350 O O . LYS A 1 175 ? -8.882 -11.308 8.348 1.00 77.31 175 LYS A O 1
ATOM 1355 N N . GLU A 1 176 ? -8.906 -13.434 9.073 1.00 60.38 176 GLU A N 1
ATOM 1356 C CA . GLU A 1 176 ? -10.221 -13.334 9.701 1.00 60.38 176 GLU A CA 1
ATOM 1357 C C . GLU A 1 176 ? -10.177 -12.287 10.822 1.00 60.38 176 GLU A C 1
ATOM 1359 O O . GLU A 1 176 ? -9.213 -12.218 11.595 1.00 60.38 176 GLU A O 1
ATOM 1364 N N . ALA A 1 177 ? -11.224 -11.461 10.911 1.00 53.88 177 ALA A N 1
ATOM 1365 C CA . ALA A 1 177 ? -11.376 -10.547 12.033 1.00 53.88 177 ALA A CA 1
ATOM 1366 C C . ALA A 1 177 ? -11.395 -11.362 13.340 1.00 53.88 177 ALA A C 1
ATOM 1368 O O . ALA A 1 177 ? -12.024 -12.427 13.373 1.00 53.88 177 ALA A O 1
ATOM 1369 N N . PRO A 1 178 ? -10.713 -10.905 14.406 1.00 50.09 178 PRO A N 1
ATOM 1370 C CA . PRO A 1 178 ? -10.789 -11.580 15.694 1.00 50.09 178 PRO A CA 1
ATOM 1371 C C . PRO A 1 178 ? -12.262 -11.712 16.111 1.00 50.09 178 PRO A C 1
ATOM 1373 O O . PRO A 1 178 ? -13.024 -10.748 16.012 1.00 50.09 178 PRO A O 1
ATOM 1376 N N . LYS A 1 179 ? -12.652 -12.936 16.487 1.00 33.31 179 LYS A N 1
ATOM 1377 C CA . LYS A 1 179 ? -14.003 -13.274 16.955 1.00 33.31 179 LYS A CA 1
ATOM 1378 C C . LYS A 1 179 ? -14.330 -12.608 18.282 1.00 33.31 179 LYS A C 1
ATOM 1380 O O . LYS A 1 179 ? -13.411 -12.519 19.127 1.00 33.31 179 LYS A O 1
#

Radius of gyration: 17.89 Å; chains: 1; bounding box: 46×32×41 Å

Secondary structure (DSSP, 8-state):
-TTTTT-HHHHHHHHHHHHHHHHHTT--HHHHHHHHHHHHHHHHT-HHHHHHHHHHHHHHHHHHHHHTT-HHHHHHHHHHHHHHHHHHHHHHHHHT--HHHHHTT--HHHHHHHHHHHHHS-HHHHHSHHHHHHHHHHHHHHHHH-PPTTPPPPHHHHHHHHHHHHHHHHHHHT-PPP-

pLDDT: mean 86.18, std 8.96, range [33.31, 95.5]